Protein AF-A0A956E3Q4-F1 (afdb_monomer)

Radius of gyration: 20.21 Å; Cα contacts (8 Å, |Δi|>4): 106; chains: 1; bounding box: 46×19×67 Å

Secondary structure (DSSP, 8-state):
--HHHHH-TTHHHHHHTTTSSHHHHHHHHHHHHHHHHHHHHHHHHHHHHS---HHHHHHHHHHHHHTTHHHHHHHHHHHH---THHHHHHHHHHHHHHHHHHHHHHHHHHHHHHHTT--

pLDDT: mean 83.87, std 12.13, range [47.16, 96.81]

Nearest PDB structures (foldseek):
  8eup-assembly1_b  TM=6.252E-01  e=2.056E+00  Schizosaccharomyces pombe
  8iys-assembly1_R  TM=5.332E-01  e=1.223E+00  Homo sapiens
  8yrg-assembly1_R  TM=4.589E-01  e=7.942E+00  Homo sapiens

Mean predicted aligned error: 8.45 Å

Foldseek 3Di:
DVCCCPPPPPNVVVVVCCCHALVNLLVVLVVQLVVLVVVLVVLLVVLVVDPFDPVLSVQLNVLSVLLNLQSVLSVCCSPVVDDNVSNVSSNVSNVCSVVSSVVRVVVVVVVVVVVVVPD

Solvent-accessible surface area (backbone atoms only — not comparable to full-atom values): 6384 Å² total; per-residue (Å²): 127,59,67,62,48,77,69,39,98,59,28,70,63,49,57,73,36,51,89,44,60,70,70,32,48,53,47,51,22,50,53,49,39,53,51,51,51,52,49,40,54,53,50,54,54,48,57,74,71,48,96,62,59,70,68,60,44,52,52,36,52,52,25,37,57,47,20,53,38,18,33,52,24,42,48,38,29,72,75,68,69,42,72,68,61,40,30,53,51,6,50,51,31,32,52,50,21,53,54,49,51,52,50,55,53,52,50,57,53,52,54,57,57,57,59,70,75,76,118

Structure (mmCIF, N/CA/C/O backbone):
data_AF-A0A956E3Q4-F1
#
_entry.id   AF-A0A956E3Q4-F1
#
loop_
_atom_site.group_PDB
_atom_site.id
_atom_site.type_symbol
_atom_site.label_atom_id
_atom_site.label_alt_id
_atom_site.label_comp_id
_atom_site.label_asym_id
_atom_site.label_entity_id
_atom_site.label_seq_id
_atom_site.pdbx_PDB_ins_code
_atom_site.Cartn_x
_atom_site.Cartn_y
_atom_site.Cartn_z
_atom_site.occupancy
_atom_site.B_iso_or_equiv
_atom_site.auth_seq_id
_atom_site.auth_comp_id
_atom_site.auth_asym_id
_atom_site.auth_atom_id
_atom_site.pdbx_PDB_model_num
ATOM 1 N N . MET A 1 1 ? -2.087 4.254 -24.615 1.00 57.59 1 MET A N 1
ATOM 2 C CA . MET A 1 1 ? -1.312 3.156 -25.243 1.00 57.59 1 MET A CA 1
ATOM 3 C C . MET A 1 1 ? -2.091 2.373 -26.313 1.00 57.59 1 MET A C 1
ATOM 5 O O . MET A 1 1 ? -1.642 1.306 -26.696 1.00 57.59 1 MET A O 1
ATOM 9 N N . ILE A 1 2 ? -3.227 2.874 -26.821 1.00 59.44 2 ILE A N 1
ATOM 10 C CA . ILE A 1 2 ? -3.978 2.232 -27.922 1.00 59.44 2 ILE A CA 1
ATOM 11 C C . ILE A 1 2 ? -3.587 2.852 -29.274 1.00 59.44 2 ILE A C 1
ATOM 13 O O . ILE A 1 2 ? -3.283 2.137 -30.215 1.00 59.44 2 ILE A O 1
ATOM 17 N N . TYR A 1 3 ? -3.439 4.179 -29.327 1.00 62.06 3 TYR A N 1
ATOM 18 C CA . TYR A 1 3 ? -3.062 4.900 -30.549 1.00 62.06 3 TYR A CA 1
ATOM 19 C C . TYR A 1 3 ? -1.705 4.469 -31.145 1.00 62.06 3 TYR A C 1
ATOM 21 O O . TYR A 1 3 ? -1.599 4.219 -32.337 1.00 62.06 3 TYR A O 1
ATOM 29 N N . LEU A 1 4 ? -0.667 4.321 -30.313 1.00 57.00 4 LEU A N 1
ATOM 30 C CA . LEU A 1 4 ? 0.661 3.881 -30.771 1.00 57.00 4 LEU A CA 1
ATOM 31 C C . LEU A 1 4 ? 0.703 2.400 -31.177 1.00 57.00 4 LEU A C 1
ATOM 33 O O . LEU A 1 4 ? 1.519 2.027 -32.007 1.00 57.00 4 LEU A O 1
ATOM 37 N N . ARG A 1 5 ? -0.184 1.560 -30.635 1.00 61.31 5 ARG A N 1
ATOM 38 C CA . ARG A 1 5 ? -0.309 0.164 -31.073 1.00 61.31 5 ARG A CA 1
ATOM 39 C C . ARG A 1 5 ? -0.917 0.080 -32.468 1.00 61.31 5 ARG A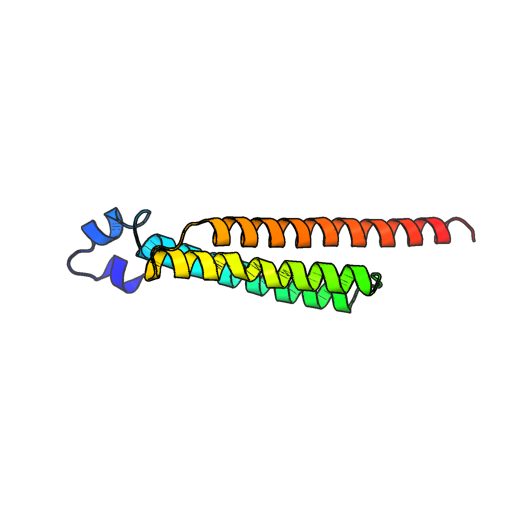 C 1
ATOM 41 O O . ARG A 1 5 ? -0.458 -0.701 -33.290 1.00 61.31 5 ARG A O 1
ATOM 48 N N . ASP A 1 6 ? -1.955 0.876 -32.704 1.00 66.25 6 ASP A N 1
ATOM 49 C CA . ASP A 1 6 ? -2.832 0.688 -33.857 1.00 66.25 6 ASP A CA 1
ATOM 50 C C . ASP A 1 6 ? -2.401 1.533 -35.071 1.00 66.25 6 ASP A C 1
ATOM 52 O O . ASP A 1 6 ? -2.756 1.197 -36.199 1.00 66.25 6 ASP A O 1
ATOM 56 N N . PHE A 1 7 ? -1.596 2.588 -34.868 1.00 68.75 7 PHE A N 1
ATOM 57 C CA . PHE A 1 7 ? -1.266 3.562 -35.921 1.00 68.75 7 PHE A CA 1
ATOM 58 C C . PHE A 1 7 ? 0.232 3.873 -36.097 1.00 68.75 7 PHE A C 1
ATOM 60 O O . PHE A 1 7 ? 0.574 4.744 -36.896 1.00 68.75 7 PHE A O 1
ATOM 67 N N . HIS A 1 8 ? 1.144 3.211 -35.377 1.00 69.25 8 HIS A N 1
ATOM 68 C CA . HIS A 1 8 ? 2.585 3.431 -35.569 1.00 69.25 8 HIS A CA 1
ATOM 69 C C . HIS A 1 8 ? 3.105 2.658 -36.791 1.00 69.25 8 HIS A C 1
ATOM 71 O O . HIS A 1 8 ? 2.668 1.539 -37.051 1.00 69.25 8 HIS A O 1
ATOM 77 N N . ALA A 1 9 ? 4.066 3.234 -37.523 1.00 72.31 9 ALA A N 1
ATOM 78 C CA . ALA A 1 9 ? 4.631 2.628 -38.738 1.00 72.31 9 ALA A CA 1
ATOM 79 C C . ALA A 1 9 ? 5.268 1.243 -38.493 1.00 72.31 9 ALA A C 1
ATOM 81 O O . ALA A 1 9 ? 5.330 0.426 -39.402 1.00 72.31 9 ALA A O 1
ATOM 82 N N . ASP A 1 10 ? 5.660 0.977 -37.244 1.00 69.31 10 ASP A N 1
ATOM 83 C CA . ASP A 1 10 ? 6.284 -0.264 -36.764 1.00 69.31 10 ASP A CA 1
ATOM 84 C C . ASP A 1 10 ? 5.351 -1.063 -35.825 1.00 69.31 10 ASP A C 1
ATOM 86 O O . ASP A 1 10 ? 5.750 -1.578 -34.777 1.00 69.31 10 ASP A O 1
ATOM 90 N N . ARG A 1 11 ? 4.055 -1.131 -36.161 1.00 68.00 11 ARG A N 1
ATOM 91 C CA . ARG A 1 11 ? 3.022 -1.767 -35.317 1.00 68.00 11 ARG A CA 1
ATOM 92 C C . ARG A 1 11 ? 3.347 -3.222 -34.952 1.00 68.00 11 ARG A C 1
ATOM 94 O O . ARG A 1 11 ? 3.067 -3.646 -33.836 1.00 68.00 11 ARG A O 1
ATOM 101 N N . ASP A 1 12 ? 3.941 -3.983 -35.874 1.00 73.06 12 ASP A N 1
ATOM 102 C CA . ASP A 1 12 ? 4.172 -5.419 -35.693 1.00 73.06 12 ASP A CA 1
ATOM 103 C C . ASP A 1 12 ? 5.287 -5.654 -34.656 1.00 73.06 12 ASP A C 1
ATOM 105 O O . ASP A 1 12 ? 5.170 -6.540 -33.807 1.00 73.06 12 ASP A O 1
ATOM 109 N N . ALA A 1 13 ? 6.298 -4.776 -34.615 1.00 68.50 13 ALA A N 1
ATOM 110 C CA . ALA A 1 13 ? 7.295 -4.733 -33.545 1.00 68.50 13 ALA A CA 1
ATOM 111 C C . ALA A 1 13 ? 6.686 -4.280 -32.201 1.00 68.50 13 ALA A C 1
ATOM 113 O O . ALA A 1 13 ? 7.042 -4.802 -31.143 1.00 68.50 13 ALA A O 1
ATOM 114 N N . TRP A 1 14 ? 5.720 -3.356 -32.234 1.00 64.38 14 TRP A N 1
ATOM 115 C CA . TRP A 1 14 ? 5.005 -2.872 -31.045 1.00 64.38 14 TRP A CA 1
ATOM 116 C C . TRP A 1 14 ? 4.107 -3.948 -30.413 1.00 64.38 14 TRP A C 1
ATOM 118 O O . TRP A 1 14 ? 4.009 -4.051 -29.190 1.00 64.38 14 TRP A O 1
ATOM 128 N N . ILE A 1 15 ? 3.475 -4.782 -31.244 1.00 67.44 15 ILE A N 1
ATOM 129 C CA . ILE A 1 15 ? 2.694 -5.950 -30.819 1.00 67.44 15 ILE A CA 1
ATOM 130 C C . ILE A 1 15 ? 3.624 -7.051 -30.291 1.00 67.44 15 ILE A C 1
ATOM 132 O O . ILE A 1 15 ? 3.326 -7.648 -29.257 1.00 67.44 15 ILE A O 1
ATOM 136 N N . ALA A 1 16 ? 4.773 -7.285 -30.933 1.00 70.19 16 ALA A N 1
ATOM 137 C CA . ALA A 1 16 ? 5.755 -8.272 -30.477 1.00 70.19 16 ALA A CA 1
ATOM 138 C C . ALA A 1 16 ? 6.339 -7.947 -29.086 1.00 70.19 16 ALA A C 1
ATOM 140 O O . ALA A 1 16 ? 6.656 -8.854 -28.320 1.00 70.19 16 ALA A O 1
ATOM 141 N N . GLN A 1 17 ? 6.423 -6.661 -28.729 1.00 63.94 17 GLN A N 1
ATOM 142 C CA . GLN A 1 17 ? 6.847 -6.176 -27.407 1.00 63.94 17 GLN A CA 1
ATOM 143 C C . GLN A 1 17 ? 5.665 -5.904 -26.462 1.00 63.94 17 GLN A C 1
ATOM 145 O O . GLN A 1 17 ? 5.799 -5.240 -25.434 1.00 63.94 17 GLN A O 1
ATOM 150 N N . TYR A 1 18 ? 4.462 -6.391 -26.781 1.00 60.78 18 TYR A N 1
ATOM 151 C CA . TYR A 1 18 ? 3.294 -6.113 -25.954 1.00 60.78 18 TYR A CA 1
ATOM 152 C C . TYR A 1 18 ? 3.453 -6.689 -24.544 1.00 60.78 18 TYR A C 1
ATOM 154 O O . TYR A 1 18 ? 3.126 -6.013 -23.576 1.00 60.78 18 TYR A O 1
ATOM 162 N N . SER A 1 19 ? 3.979 -7.902 -24.398 1.00 61.25 19 SER A N 1
ATOM 163 C CA . SER A 1 19 ? 4.168 -8.563 -23.099 1.00 61.25 19 SER A CA 1
ATOM 164 C C . SER A 1 19 ? 5.597 -8.471 -22.551 1.00 61.25 19 SER A C 1
ATOM 166 O O . SER A 1 19 ? 5.889 -9.109 -21.544 1.00 61.25 19 SER A O 1
ATOM 168 N N . THR A 1 20 ? 6.496 -7.726 -23.199 1.00 59.47 20 THR A N 1
ATOM 169 C CA . THR A 1 20 ? 7.927 -7.686 -22.857 1.00 59.47 20 THR A CA 1
ATOM 170 C C . THR A 1 20 ? 8.514 -6.278 -23.028 1.00 59.47 20 THR A C 1
ATOM 172 O O . THR A 1 20 ? 8.153 -5.539 -23.936 1.00 59.47 20 THR A O 1
ATOM 175 N N . GLY A 1 21 ? 9.435 -5.881 -22.144 1.00 67.69 21 GLY A N 1
ATOM 176 C CA . GLY A 1 21 ? 10.151 -4.600 -22.225 1.00 67.69 21 GLY A CA 1
ATOM 177 C C . GLY A 1 21 ? 9.490 -3.415 -21.501 1.00 67.69 21 GLY A C 1
ATOM 178 O O . GLY A 1 21 ? 8.435 -3.529 -20.877 1.00 67.69 21 GLY A O 1
ATOM 179 N N . LYS A 1 22 ? 10.115 -2.233 -21.611 1.00 68.44 22 LYS A N 1
ATOM 180 C CA . LYS A 1 22 ? 9.821 -1.027 -20.801 1.00 68.44 22 LYS A CA 1
ATOM 181 C C . LYS A 1 22 ? 8.364 -0.551 -20.860 1.00 68.44 22 LYS A C 1
ATOM 183 O O . LYS A 1 22 ? 7.847 0.022 -19.903 1.00 68.44 22 LYS A O 1
ATOM 188 N N . HIS A 1 23 ? 7.675 -0.781 -21.978 1.00 69.44 23 HIS A N 1
ATOM 189 C CA . HIS A 1 23 ? 6.264 -0.416 -22.130 1.00 69.44 23 HIS A CA 1
ATOM 190 C C . HIS A 1 23 ? 5.322 -1.316 -21.326 1.00 69.44 23 HIS A C 1
ATOM 192 O O . HIS A 1 23 ? 4.278 -0.846 -20.874 1.00 69.44 23 HIS A O 1
ATOM 198 N N . PHE A 1 24 ? 5.660 -2.594 -21.155 1.00 71.88 24 PHE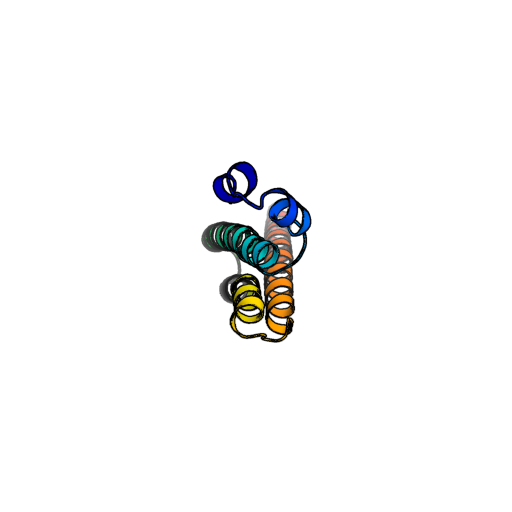 A N 1
ATOM 199 C CA . PHE A 1 24 ? 4.902 -3.513 -20.311 1.00 71.88 24 PHE A CA 1
ATOM 200 C C . PHE A 1 24 ? 5.073 -3.150 -18.832 1.00 71.88 24 PHE A C 1
ATOM 202 O O . PHE A 1 24 ? 4.080 -2.987 -18.123 1.00 71.88 24 PHE A O 1
ATOM 209 N N . GLU A 1 25 ? 6.308 -2.903 -18.400 1.00 69.56 25 GLU A N 1
ATOM 210 C CA . GLU A 1 25 ? 6.636 -2.505 -17.025 1.00 69.56 25 GLU A CA 1
ATOM 211 C C . GLU A 1 25 ? 5.987 -1.164 -16.639 1.00 69.56 25 GLU A C 1
ATOM 213 O O . GLU A 1 25 ? 5.380 -1.046 -15.575 1.00 69.56 25 GLU A O 1
ATOM 218 N N . ALA A 1 26 ? 5.974 -0.175 -17.540 1.00 77.38 26 ALA A N 1
ATOM 219 C CA . ALA A 1 26 ? 5.254 1.081 -17.314 1.00 77.38 26 ALA A CA 1
ATOM 220 C C . ALA A 1 26 ? 3.730 0.882 -17.159 1.00 77.38 26 ALA A C 1
ATOM 222 O O . ALA A 1 26 ? 3.085 1.568 -16.362 1.00 77.38 26 ALA A O 1
ATOM 223 N N . ARG A 1 27 ? 3.128 -0.073 -17.886 1.00 79.81 27 ARG A N 1
ATOM 224 C CA . ARG A 1 27 ? 1.706 -0.420 -17.704 1.00 79.81 27 ARG A CA 1
ATOM 225 C C . ARG A 1 27 ? 1.465 -1.164 -16.396 1.00 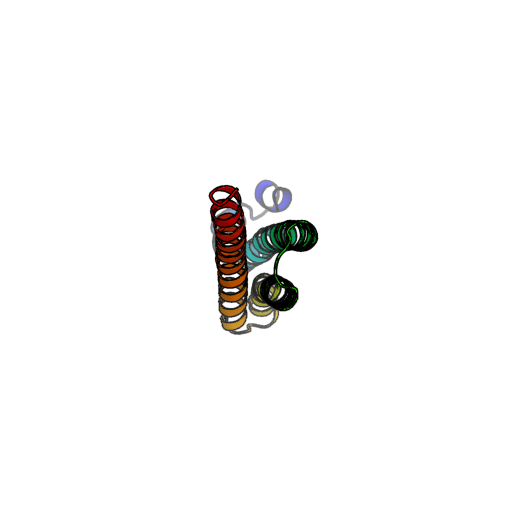79.81 27 ARG A C 1
ATOM 227 O O . ARG A 1 27 ? 0.445 -0.905 -15.762 1.00 79.81 27 ARG A O 1
ATOM 234 N N . LEU A 1 28 ? 2.386 -2.032 -15.973 1.00 82.44 28 LEU A N 1
ATOM 235 C CA . LEU A 1 28 ? 2.324 -2.667 -14.656 1.00 82.44 28 LEU A CA 1
ATOM 236 C C . LEU A 1 28 ? 2.338 -1.612 -13.549 1.00 82.44 28 LEU A C 1
ATOM 238 O O . LEU A 1 28 ? 1.450 -1.648 -12.700 1.00 82.44 28 LEU A O 1
ATOM 242 N N . ALA A 1 29 ? 3.256 -0.643 -13.607 1.00 86.19 29 ALA A N 1
ATOM 243 C CA . ALA A 1 29 ? 3.308 0.462 -12.651 1.00 86.19 29 ALA A CA 1
ATOM 244 C C . ALA A 1 29 ? 2.004 1.274 -12.633 1.00 86.19 29 ALA A C 1
ATOM 246 O O . ALA A 1 29 ? 1.495 1.595 -11.563 1.00 86.19 29 ALA A O 1
ATOM 247 N N . HIS A 1 30 ? 1.428 1.569 -13.803 1.00 87.75 30 HIS A N 1
ATOM 248 C CA . HIS A 1 30 ? 0.176 2.323 -13.902 1.00 87.75 30 HIS A CA 1
ATOM 249 C C . HIS A 1 30 ? -1.028 1.569 -13.311 1.00 87.75 30 HIS A C 1
ATOM 251 O O . HIS A 1 30 ? -1.759 2.121 -12.489 1.00 87.75 30 HIS A O 1
ATOM 257 N N . VAL A 1 31 ? -1.237 0.305 -13.700 1.00 89.44 31 VAL A N 1
ATOM 258 C CA . VAL A 1 31 ? -2.379 -0.499 -13.227 1.00 89.44 31 VAL A CA 1
ATOM 259 C C . VAL A 1 31 ? -2.264 -0.778 -11.728 1.00 89.44 31 VAL A C 1
ATOM 261 O O . VAL A 1 31 ? -3.237 -0.583 -10.999 1.00 89.44 31 VAL A O 1
ATOM 264 N N . HIS A 1 32 ? -1.079 -1.170 -11.249 1.00 89.69 32 HIS A N 1
ATOM 265 C CA . HIS A 1 32 ? -0.860 -1.419 -9.822 1.00 89.69 32 HIS A CA 1
ATOM 266 C C . HIS A 1 32 ? -0.917 -0.125 -9.011 1.00 89.69 32 HIS A C 1
ATOM 268 O O . HIS A 1 32 ? -1.494 -0.124 -7.929 1.00 89.69 32 HIS A O 1
ATOM 274 N N . GLY A 1 33 ? -0.415 0.990 -9.549 1.00 91.25 33 GLY A N 1
ATOM 275 C CA . GLY A 1 33 ? -0.543 2.308 -8.930 1.00 91.25 33 GLY A CA 1
ATOM 276 C C . GLY A 1 33 ? -2.002 2.695 -8.694 1.00 91.25 33 GLY A C 1
ATOM 277 O O . GLY A 1 33 ? -2.376 3.019 -7.568 1.00 91.25 33 GLY A O 1
ATOM 278 N N . ASN A 1 34 ? -2.852 2.575 -9.718 1.00 93.81 34 ASN A N 1
ATOM 279 C CA . ASN A 1 34 ? -4.281 2.873 -9.586 1.00 93.81 34 ASN A CA 1
ATOM 280 C C . ASN A 1 34 ? -4.988 1.924 -8.611 1.00 93.81 34 ASN A C 1
ATOM 282 O O . ASN A 1 34 ? -5.770 2.378 -7.775 1.00 93.81 34 ASN A O 1
ATOM 286 N N . LEU A 1 35 ? -4.704 0.620 -8.690 1.00 93.19 35 LEU A N 1
ATOM 287 C CA . LEU A 1 35 ? -5.274 -0.371 -7.779 1.00 93.19 35 LEU A CA 1
ATOM 288 C C . LEU A 1 35 ? -4.900 -0.067 -6.324 1.00 93.19 35 LEU A C 1
ATOM 290 O O . LEU A 1 35 ? -5.762 -0.047 -5.449 1.00 93.19 35 LEU A O 1
ATOM 294 N N . PHE A 1 36 ? -3.624 0.206 -6.061 1.00 93.31 36 PHE A N 1
ATOM 295 C CA . PHE A 1 36 ? -3.141 0.490 -4.715 1.00 93.31 36 PHE A CA 1
ATOM 296 C C . PHE A 1 36 ? -3.693 1.825 -4.203 1.00 93.31 36 PHE A C 1
ATOM 298 O O . PHE A 1 36 ? -3.949 1.955 -3.005 1.00 93.31 36 PHE A O 1
ATOM 305 N N . ALA A 1 37 ? -3.893 2.815 -5.080 1.00 93.56 37 ALA A N 1
ATOM 306 C CA . ALA A 1 37 ? -4.461 4.105 -4.698 1.00 93.56 37 ALA A CA 1
ATOM 307 C C . ALA A 1 37 ? -5.925 3.935 -4.289 1.00 93.56 37 ALA A C 1
ATOM 309 O O . ALA A 1 37 ? -6.334 4.408 -3.230 1.00 93.56 37 ALA A O 1
ATOM 310 N N . PHE A 1 38 ? -6.685 3.174 -5.079 1.00 96.00 38 PHE A N 1
ATOM 311 C CA . PHE A 1 38 ? -8.054 2.803 -4.746 1.00 96.00 38 PHE A CA 1
ATOM 312 C C . PHE A 1 38 ? -8.133 2.048 -3.411 1.00 96.00 38 PHE A C 1
ATOM 314 O O . PHE A 1 38 ? -8.914 2.430 -2.540 1.00 96.00 38 PHE A O 1
ATOM 321 N N . LEU A 1 39 ? -7.283 1.034 -3.206 1.00 93.94 39 LEU A N 1
ATOM 322 C CA . LEU A 1 39 ? -7.226 0.283 -1.949 1.00 93.94 39 LEU A CA 1
ATOM 323 C C . LEU A 1 39 ? -6.904 1.178 -0.750 1.00 93.94 39 LEU A C 1
ATOM 325 O O . LEU A 1 39 ? -7.538 1.033 0.289 1.00 93.94 39 LEU A O 1
ATOM 329 N N . ASN A 1 40 ? -5.977 2.128 -0.885 1.00 95.12 40 ASN A N 1
ATOM 330 C CA . ASN A 1 40 ? -5.660 3.069 0.191 1.00 95.12 40 ASN A CA 1
ATOM 331 C C . ASN A 1 40 ? -6.843 3.977 0.542 1.00 95.12 40 ASN A C 1
ATOM 333 O O . ASN A 1 40 ? -7.098 4.205 1.722 1.00 95.12 40 ASN A O 1
ATOM 337 N N . VAL A 1 41 ? -7.593 4.462 -0.452 1.00 96.25 41 VAL A N 1
ATOM 338 C CA . VAL A 1 41 ? -8.801 5.266 -0.207 1.00 96.25 41 VAL A CA 1
ATOM 339 C C . VAL A 1 41 ? -9.865 4.439 0.519 1.00 96.25 41 VAL A C 1
ATOM 341 O O . VAL A 1 41 ? -10.426 4.900 1.512 1.00 96.25 41 VAL A O 1
ATOM 344 N N . VAL A 1 42 ? -10.115 3.206 0.066 1.00 96.19 42 VAL A N 1
ATOM 345 C CA . VAL A 1 42 ? -11.090 2.300 0.693 1.00 96.19 42 VAL A CA 1
ATOM 346 C C . VAL A 1 42 ? -10.668 1.934 2.116 1.00 96.19 42 VAL A C 1
ATOM 348 O O . VAL A 1 42 ? -11.470 2.069 3.038 1.00 96.19 42 VAL A O 1
ATOM 351 N N . LEU A 1 43 ? -9.414 1.522 2.320 1.00 94.25 43 LEU A N 1
ATOM 352 C CA . LEU A 1 43 ? -8.878 1.210 3.646 1.00 94.25 43 LEU A CA 1
ATOM 353 C C . LEU A 1 43 ? -8.959 2.426 4.566 1.00 94.25 43 LEU A C 1
ATOM 355 O O . LEU A 1 43 ? -9.474 2.307 5.670 1.00 94.25 43 LEU A O 1
ATOM 359 N N . GLY A 1 44 ? -8.521 3.601 4.111 1.00 93.94 44 GLY A N 1
ATOM 360 C CA . GLY A 1 44 ? -8.582 4.834 4.895 1.00 93.94 44 GLY A CA 1
ATOM 361 C C . GLY A 1 44 ? -10.009 5.193 5.310 1.00 93.94 44 GLY A C 1
ATOM 362 O O . GLY A 1 44 ? -10.253 5.517 6.472 1.00 93.94 44 GLY A O 1
ATOM 363 N N . TYR A 1 45 ? -10.970 5.064 4.393 1.00 95.62 45 TYR A N 1
ATOM 364 C CA . TYR A 1 45 ? -12.383 5.273 4.698 1.00 95.62 45 TYR A CA 1
ATOM 365 C C . TYR A 1 45 ? -12.907 4.278 5.743 1.00 95.62 45 TYR A C 1
ATOM 367 O O . TYR A 1 45 ? -13.562 4.680 6.704 1.00 95.62 45 TYR A O 1
ATOM 375 N N . LEU A 1 46 ? -12.611 2.986 5.585 1.00 93.75 46 LEU A N 1
ATOM 376 C CA . LEU A 1 46 ? -13.090 1.951 6.501 1.00 93.75 46 LEU A CA 1
ATOM 377 C C . LEU A 1 46 ? -12.443 2.056 7.887 1.00 93.75 46 LEU A C 1
ATOM 379 O O . LEU A 1 46 ? -13.138 1.938 8.893 1.00 93.75 46 LEU A O 1
ATOM 383 N N . LEU A 1 47 ? -11.142 2.346 7.948 1.00 93.19 47 LEU A N 1
ATOM 384 C CA . LEU A 1 47 ? -10.415 2.607 9.192 1.00 93.19 47 LEU A CA 1
ATOM 385 C C . LEU A 1 47 ? -10.980 3.812 9.958 1.00 93.19 47 LEU A C 1
ATOM 387 O O . LEU A 1 47 ? -10.924 3.823 11.183 1.00 93.19 47 LEU A O 1
ATOM 391 N N . ALA A 1 48 ? -11.527 4.809 9.254 1.00 92.56 48 ALA A N 1
ATOM 392 C CA . ALA A 1 48 ? -12.182 5.965 9.865 1.00 92.56 48 ALA A CA 1
ATOM 393 C C . ALA A 1 48 ? -13.625 5.683 10.323 1.00 92.56 48 ALA A C 1
ATOM 395 O O . ALA A 1 48 ? -14.161 6.416 11.152 1.00 92.56 48 ALA A O 1
ATOM 396 N N . ARG A 1 49 ? -14.280 4.656 9.766 1.00 92.69 49 ARG A N 1
ATOM 397 C CA . ARG A 1 49 ? -15.684 4.318 10.052 1.00 92.69 49 ARG A CA 1
ATOM 398 C C . ARG A 1 49 ? -15.859 3.210 11.082 1.00 92.69 49 ARG A C 1
ATOM 40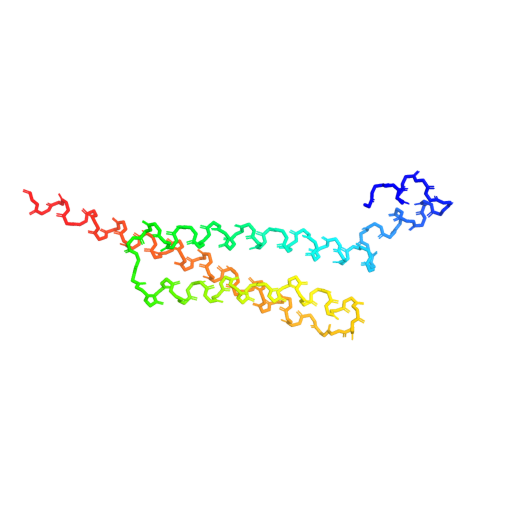0 O O . ARG A 1 49 ? -16.907 3.162 11.719 1.00 92.69 49 ARG A O 1
ATOM 407 N N . LEU A 1 50 ? -14.886 2.315 11.215 1.00 90.06 50 LEU A N 1
ATOM 408 C CA . LEU A 1 50 ? -14.973 1.157 12.099 1.00 90.06 50 LEU A CA 1
ATOM 409 C C . LEU A 1 50 ? -14.323 1.451 13.458 1.00 90.06 50 LEU A C 1
ATOM 411 O O . LEU A 1 50 ? -13.280 2.107 13.497 1.00 90.06 50 LEU A O 1
ATOM 415 N N . PRO A 1 51 ? -14.889 0.941 14.568 1.00 89.12 51 PRO A 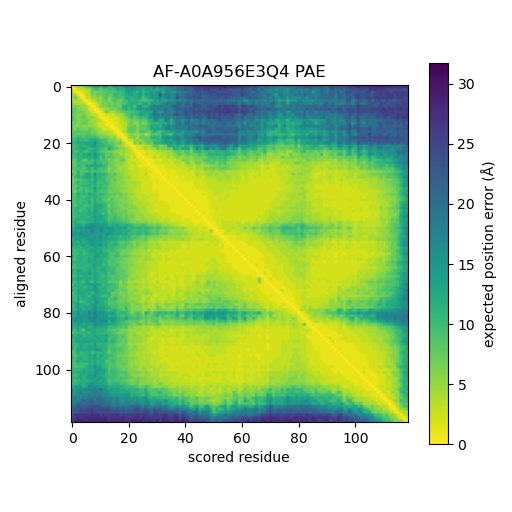N 1
ATOM 416 C CA . PRO A 1 51 ? -14.355 1.149 15.913 1.00 89.12 51 PRO A CA 1
ATOM 417 C C . PRO A 1 51 ? -13.143 0.237 16.174 1.00 89.12 51 PRO A C 1
ATOM 419 O O . PRO A 1 51 ? -13.165 -0.633 17.037 1.00 89.12 51 PRO A O 1
ATOM 422 N N . LEU A 1 52 ? -12.078 0.399 15.388 1.00 88.81 52 LEU A N 1
ATOM 423 C CA . LEU A 1 52 ? -10.819 -0.321 15.573 1.00 88.81 52 LEU A CA 1
ATOM 424 C C . LEU A 1 52 ? -9.934 0.397 16.597 1.00 88.81 52 LEU A C 1
ATOM 426 O O . LEU A 1 52 ? -9.956 1.624 16.707 1.00 88.81 52 LEU A O 1
ATOM 430 N N . ALA A 1 53 ? -9.079 -0.361 17.290 1.00 90.00 53 ALA A N 1
ATOM 431 C CA . ALA A 1 53 ? -8.074 0.216 18.177 1.00 90.00 53 ALA A CA 1
ATOM 432 C C . ALA A 1 53 ? -7.201 1.252 17.422 1.00 90.00 53 ALA A C 1
ATOM 434 O O . ALA A 1 53 ? -6.709 0.947 16.326 1.00 90.00 53 ALA A O 1
ATOM 435 N N . PRO A 1 54 ? -6.947 2.452 17.988 1.00 88.56 54 PRO A N 1
ATOM 436 C CA . PRO A 1 54 ? -6.208 3.518 17.302 1.00 88.56 54 PRO A CA 1
ATOM 437 C C . PRO A 1 54 ? -4.799 3.108 16.855 1.00 88.56 54 PRO A C 1
ATOM 439 O O . PRO A 1 54 ? -4.320 3.535 15.804 1.00 88.56 54 PRO A O 1
ATOM 442 N N . THR A 1 55 ? -4.136 2.254 17.638 1.00 92.00 55 THR A N 1
ATOM 443 C CA . THR A 1 55 ? -2.810 1.701 17.332 1.00 92.00 55 THR A CA 1
ATOM 444 C C . THR A 1 55 ? -2.850 0.785 16.111 1.00 92.00 55 THR A C 1
ATOM 446 O O . THR A 1 55 ? -2.055 0.963 15.189 1.00 92.00 55 THR A O 1
ATOM 449 N N . THR A 1 56 ? -3.814 -0.138 16.061 1.00 90.69 56 THR A N 1
ATOM 450 C CA . THR A 1 56 ? -4.027 -1.058 14.935 1.00 90.69 56 THR A CA 1
ATOM 451 C C . THR A 1 56 ? -4.401 -0.299 13.664 1.00 90.69 56 THR A C 1
ATOM 453 O O . THR A 1 56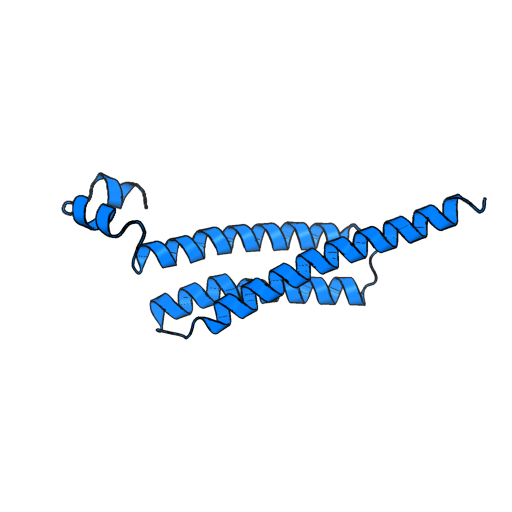 ? -3.804 -0.530 12.614 1.00 90.69 56 THR A O 1
ATOM 456 N N . SER A 1 57 ? -5.321 0.666 13.759 1.00 91.31 57 SER A N 1
ATOM 457 C CA . SER A 1 57 ? -5.723 1.508 12.624 1.00 91.31 57 SER A CA 1
ATOM 458 C C . SER A 1 57 ? -4.536 2.286 12.039 1.00 91.31 57 SER A C 1
ATOM 460 O O . SER A 1 57 ? -4.298 2.270 10.828 1.00 91.31 57 SER A O 1
ATOM 462 N N . ARG A 1 58 ? -3.701 2.883 12.901 1.00 93.62 58 ARG A N 1
ATOM 463 C CA . ARG A 1 58 ? -2.486 3.593 12.479 1.00 93.62 58 ARG A CA 1
ATOM 464 C C . ARG A 1 58 ? -1.459 2.667 11.824 1.00 93.62 58 ARG A C 1
ATOM 466 O O . ARG A 1 58 ? -0.861 3.059 10.825 1.00 93.62 58 ARG A O 1
ATOM 473 N N . ALA A 1 59 ? -1.252 1.465 12.361 1.00 94.44 59 ALA A N 1
ATOM 474 C CA . ALA A 1 59 ? -0.315 0.492 11.797 1.00 94.44 59 ALA A CA 1
ATOM 475 C C . ALA A 1 59 ? -0.752 0.016 10.401 1.00 94.44 59 ALA A C 1
ATOM 477 O O . ALA A 1 59 ? 0.054 0.023 9.471 1.00 94.44 59 ALA A O 1
ATOM 478 N N . ILE A 1 60 ? -2.037 -0.317 10.230 1.00 94.25 60 ILE A N 1
ATOM 479 C CA . ILE A 1 60 ? -2.609 -0.722 8.934 1.00 94.25 60 ILE A CA 1
ATOM 480 C C . ILE A 1 60 ? -2.506 0.419 7.917 1.00 94.25 60 ILE A C 1
ATOM 482 O O . ILE A 1 60 ? -2.123 0.182 6.774 1.00 94.25 60 ILE A O 1
ATOM 486 N N . SER A 1 61 ? -2.796 1.657 8.329 1.00 94.31 61 SER A N 1
ATOM 487 C CA . SER A 1 61 ? -2.674 2.836 7.462 1.00 94.31 61 SER A CA 1
ATOM 488 C C . SER A 1 61 ? -1.240 3.025 6.953 1.00 94.31 61 SER A C 1
ATOM 490 O O . SER A 1 61 ? -1.017 3.176 5.752 1.00 94.31 61 SER A O 1
ATOM 492 N N . TRP A 1 62 ? -0.242 2.910 7.837 1.00 96.69 62 TRP A N 1
ATOM 493 C CA . TRP A 1 62 ? 1.166 2.972 7.435 1.00 96.69 62 TRP A CA 1
ATOM 494 C C . TRP A 1 62 ? 1.581 1.829 6.507 1.00 96.69 62 TRP A C 1
ATOM 496 O O . TRP A 1 62 ? 2.324 2.074 5.560 1.00 96.69 62 TRP A O 1
ATOM 506 N N . LEU A 1 63 ? 1.091 0.607 6.732 1.00 93.69 63 LEU A N 1
ATOM 507 C CA . LEU A 1 63 ? 1.347 -0.526 5.837 1.00 93.69 63 LEU A CA 1
ATOM 508 C C . LEU A 1 63 ? 0.715 -0.322 4.450 1.00 93.69 63 LEU A C 1
ATOM 510 O O . LEU A 1 63 ? 1.361 -0.598 3.440 1.00 93.69 63 LEU A O 1
ATOM 514 N N . GLY A 1 64 ? -0.508 0.212 4.386 1.00 92.50 64 GLY A N 1
ATOM 515 C CA . GLY A 1 64 ? -1.180 0.552 3.127 1.00 92.50 64 GLY A CA 1
ATOM 516 C C . GLY A 1 64 ? -0.416 1.608 2.323 1.00 92.50 64 GLY A C 1
ATOM 517 O O . GLY A 1 64 ? -0.213 1.443 1.114 1.00 92.50 64 GLY A O 1
ATOM 518 N N . LEU A 1 65 ? 0.087 2.645 3.004 1.00 94.06 65 LEU A N 1
ATOM 519 C CA . LEU A 1 65 ? 0.942 3.668 2.398 1.00 94.06 65 LEU A CA 1
ATOM 520 C C . LEU A 1 65 ? 2.297 3.099 1.967 1.00 94.06 65 LEU A C 1
ATOM 522 O O . LEU A 1 65 ? 2.743 3.381 0.859 1.00 94.06 65 LEU A O 1
ATOM 526 N N . ALA A 1 66 ? 2.928 2.252 2.785 1.00 93.69 66 ALA A N 1
ATOM 527 C CA . ALA A 1 66 ? 4.158 1.550 2.416 1.00 93.69 66 ALA A CA 1
ATOM 528 C C . ALA A 1 66 ? 3.960 0.648 1.186 1.00 93.69 66 ALA A C 1
ATOM 530 O O . ALA A 1 66 ? 4.890 0.455 0.406 1.00 93.69 66 ALA A O 1
ATOM 531 N N . GLY A 1 67 ? 2.737 0.169 0.945 1.00 91.44 67 GLY A N 1
ATOM 532 C CA . GLY A 1 67 ? 2.381 -0.542 -0.278 1.00 91.44 67 GLY A CA 1
ATOM 533 C C . GLY A 1 67 ? 2.629 0.256 -1.565 1.00 91.44 67 GLY A C 1
ATOM 534 O O . GLY A 1 67 ? 2.969 -0.338 -2.588 1.00 91.44 67 GLY A O 1
ATOM 535 N N . MET A 1 68 ? 2.566 1.595 -1.522 1.00 92.62 68 MET A N 1
ATOM 536 C CA . MET A 1 68 ? 2.910 2.465 -2.665 1.00 92.62 68 MET A CA 1
ATOM 537 C C . MET A 1 68 ? 4.357 2.318 -3.131 1.00 92.62 68 MET A C 1
ATOM 539 O O . MET A 1 68 ? 4.691 2.716 -4.247 1.00 92.62 68 MET A O 1
ATOM 543 N N . LEU A 1 69 ? 5.214 1.703 -2.318 1.00 92.50 69 LEU A N 1
ATOM 544 C CA . LEU A 1 69 ? 6.570 1.370 -2.718 1.00 92.50 69 LEU A CA 1
ATOM 545 C C . LEU A 1 69 ? 6.604 0.417 -3.919 1.00 92.50 69 LEU A C 1
ATOM 547 O O . LEU A 1 69 ? 7.558 0.475 -4.684 1.00 92.50 69 LEU A O 1
ATOM 551 N N . MET A 1 70 ? 5.569 -0.406 -4.140 1.00 92.50 70 MET A N 1
ATOM 552 C CA . MET A 1 70 ? 5.522 -1.303 -5.297 1.00 92.50 70 MET A CA 1
ATOM 553 C C . MET A 1 70 ? 5.487 -0.535 -6.629 1.00 92.50 70 MET A C 1
ATOM 555 O O . MET A 1 70 ? 6.420 -0.699 -7.414 1.00 92.50 70 MET A O 1
ATOM 559 N N . PRO A 1 71 ? 4.472 0.304 -6.921 1.00 88.69 71 PRO A N 1
ATOM 560 C CA . PRO A 1 71 ? 4.432 1.044 -8.180 1.00 88.69 71 PRO A CA 1
ATOM 561 C C . PRO A 1 71 ? 5.629 1.991 -8.339 1.00 88.69 71 PRO A C 1
ATOM 563 O O . PRO A 1 71 ? 6.145 2.126 -9.445 1.00 88.69 71 PRO A O 1
ATOM 566 N N . VAL A 1 72 ? 6.126 2.586 -7.248 1.00 88.88 72 VAL A N 1
ATOM 567 C CA . VAL A 1 72 ? 7.354 3.403 -7.274 1.00 88.88 72 VAL A CA 1
ATOM 568 C C . VAL A 1 72 ? 8.585 2.553 -7.608 1.00 88.88 72 VAL A C 1
ATOM 570 O O . VAL A 1 72 ? 9.417 2.973 -8.407 1.00 88.88 72 VAL A O 1
ATOM 573 N N . GLY A 1 73 ? 8.683 1.345 -7.051 1.00 88.00 73 GLY A N 1
ATOM 574 C CA . GLY A 1 73 ? 9.750 0.384 -7.320 1.00 88.00 73 GLY A CA 1
ATOM 575 C C . GLY A 1 73 ? 9.777 -0.071 -8.775 1.00 88.00 73 GLY A C 1
ATOM 576 O O . GLY A 1 73 ? 10.853 -0.118 -9.360 1.00 88.00 73 GLY A O 1
ATOM 577 N N . ILE A 1 74 ? 8.610 -0.304 -9.388 1.00 85.44 74 ILE A N 1
ATOM 578 C CA . ILE A 1 74 ? 8.517 -0.648 -10.817 1.00 85.44 74 ILE A CA 1
ATOM 579 C C . ILE A 1 74 ? 9.045 0.513 -11.673 1.00 85.44 74 ILE A C 1
ATOM 581 O O . ILE A 1 74 ? 9.819 0.297 -12.600 1.00 85.44 74 ILE A O 1
ATOM 585 N N . LEU A 1 75 ? 8.685 1.763 -11.353 1.00 85.81 75 LEU A N 1
ATOM 586 C CA . LEU A 1 75 ? 9.237 2.924 -12.063 1.00 85.81 75 LEU A CA 1
ATOM 587 C C . LEU A 1 75 ? 10.758 3.03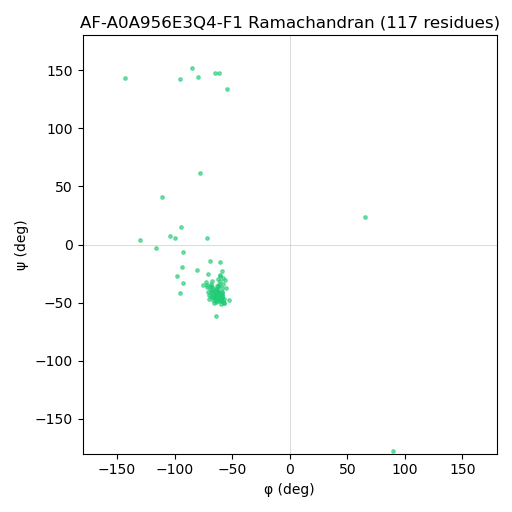9 -11.855 1.00 85.81 75 LEU A C 1
ATOM 589 O O . LEU A 1 75 ? 11.485 3.317 -12.806 1.00 85.81 75 LEU A O 1
ATOM 593 N N . ALA A 1 76 ? 11.251 2.801 -10.639 1.00 85.31 76 ALA A N 1
ATOM 594 C CA . ALA A 1 76 ? 12.680 2.836 -10.337 1.00 85.31 76 ALA A CA 1
ATOM 595 C C . ALA 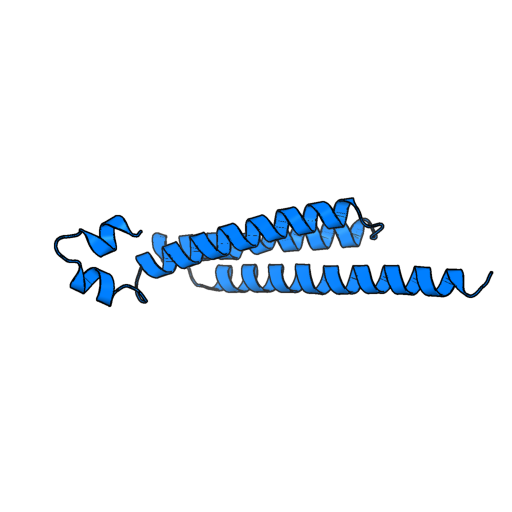A 1 76 ? 13.467 1.747 -11.089 1.00 85.31 76 ALA A C 1
ATOM 597 O O . ALA A 1 76 ? 14.556 2.021 -11.586 1.00 85.31 76 ALA A O 1
ATOM 598 N N . GLU A 1 77 ? 12.924 0.541 -11.229 1.00 84.62 77 GLU A N 1
ATOM 599 C CA . GLU A 1 77 ? 13.517 -0.530 -12.037 1.00 84.62 77 GLU A CA 1
ATOM 600 C C . GLU A 1 77 ? 13.621 -0.112 -13.514 1.00 84.62 77 GLU A C 1
ATOM 602 O O . GLU A 1 77 ? 14.707 -0.145 -14.094 1.00 84.62 77 GLU A O 1
ATOM 607 N N . VAL A 1 78 ? 12.531 0.412 -14.088 1.00 81.19 78 VAL A N 1
ATOM 608 C CA . VAL A 1 78 ? 12.461 0.834 -15.501 1.00 81.19 78 VAL A CA 1
ATOM 609 C C . VAL A 1 78 ? 13.418 1.986 -15.825 1.00 81.19 78 VAL A C 1
ATOM 611 O O . VAL A 1 78 ? 14.056 1.992 -16.885 1.00 81.19 78 VAL A O 1
ATOM 614 N N . TYR A 1 79 ? 13.475 3.000 -14.955 1.00 81.31 79 TYR A N 1
ATOM 615 C CA . TYR A 1 79 ? 14.210 4.241 -15.218 1.00 81.31 79 TYR A CA 1
ATOM 616 C C . TYR A 1 79 ? 15.644 4.230 -14.688 1.00 81.31 79 TYR A C 1
ATOM 618 O O . TYR A 1 79 ? 16.511 4.849 -15.303 1.00 81.31 79 TYR A O 1
ATOM 626 N N . LEU A 1 80 ? 15.896 3.557 -13.564 1.00 83.38 80 LEU A N 1
ATOM 627 C CA . LEU A 1 80 ? 17.176 3.598 -12.850 1.00 83.38 80 LEU A CA 1
ATOM 628 C C . LEU A 1 80 ? 17.882 2.234 -12.809 1.00 83.38 80 LEU A C 1
ATOM 630 O O . LEU A 1 80 ? 18.990 2.156 -12.284 1.00 83.38 80 LEU A O 1
ATOM 634 N N . GLY A 1 81 ? 17.271 1.165 -13.336 1.00 80.19 81 GLY A N 1
ATOM 635 C CA . GLY A 1 81 ? 17.816 -0.194 -13.236 1.00 80.19 81 GLY A CA 1
ATOM 636 C C . GLY A 1 81 ? 17.857 -0.710 -11.796 1.00 80.19 81 GLY A C 1
ATOM 637 O O . GLY A 1 81 ? 18.701 -1.540 -11.459 1.00 80.19 81 GLY A O 1
ATOM 638 N N . ALA A 1 82 ? 17.004 -0.166 -10.922 1.00 81.50 82 ALA A N 1
ATOM 639 C CA . ALA A 1 82 ? 16.972 -0.533 -9.515 1.00 81.50 82 ALA A CA 1
ATOM 640 C C . ALA A 1 82 ? 16.546 -2.005 -9.326 1.00 81.50 82 ALA A C 1
ATOM 642 O O . ALA A 1 82 ? 15.713 -2.500 -10.083 1.00 81.50 82 ALA A O 1
ATOM 643 N N . PRO A 1 83 ? 17.059 -2.706 -8.297 1.00 82.19 83 PRO A N 1
ATOM 644 C CA . PRO A 1 83 ? 16.649 -4.078 -8.010 1.00 82.19 83 PRO A CA 1
ATOM 645 C C . PRO A 1 83 ? 15.148 -4.193 -7.669 1.00 82.19 83 PRO A C 1
ATOM 647 O O . PRO A 1 83 ? 14.617 -3.323 -6.968 1.00 82.19 83 PRO A O 1
ATOM 650 N N . PRO A 1 84 ? 14.482 -5.314 -8.010 1.00 83.44 84 PRO A N 1
ATOM 651 C CA . PRO A 1 84 ? 13.039 -5.512 -7.806 1.00 83.44 84 PRO A CA 1
ATOM 652 C C . PRO A 1 84 ? 12.628 -5.708 -6.331 1.00 83.44 84 PRO A C 1
ATOM 654 O O . PRO A 1 84 ? 11.461 -5.962 -6.028 1.00 83.44 84 PRO A O 1
ATOM 657 N N . PHE A 1 85 ? 13.554 -5.577 -5.373 1.00 89.44 85 PHE A N 1
ATOM 658 C CA . PHE A 1 85 ? 13.265 -5.724 -3.942 1.00 89.44 85 PHE A CA 1
ATOM 659 C C . PHE A 1 85 ? 12.200 -4.736 -3.450 1.00 89.44 85 PHE A C 1
ATOM 661 O O . PHE A 1 85 ? 11.344 -5.109 -2.650 1.00 89.44 85 PHE A O 1
ATOM 668 N N . PHE A 1 86 ? 12.196 -3.502 -3.964 1.00 86.19 86 PHE A N 1
ATOM 669 C CA . PHE A 1 86 ? 11.191 -2.491 -3.612 1.00 86.19 86 PHE A CA 1
ATOM 670 C C . PHE A 1 86 ? 9.775 -2.905 -4.032 1.00 86.19 86 PHE A C 1
ATOM 672 O O . PHE A 1 86 ? 8.813 -2.668 -3.298 1.00 86.19 86 PHE A O 1
ATOM 679 N N . VAL A 1 87 ? 9.658 -3.591 -5.173 1.00 88.75 87 VAL A N 1
ATOM 680 C CA . VAL A 1 87 ? 8.392 -4.123 -5.690 1.00 88.75 87 VAL A CA 1
ATOM 681 C C . VAL A 1 87 ? 7.838 -5.187 -4.744 1.00 88.75 87 VAL A C 1
ATOM 683 O O . VAL A 1 87 ? 6.674 -5.121 -4.345 1.00 88.75 87 VAL A O 1
ATOM 686 N N . LEU A 1 88 ? 8.693 -6.126 -4.330 1.00 91.00 88 LEU A N 1
ATOM 687 C CA . LEU A 1 88 ? 8.322 -7.217 -3.426 1.00 91.00 88 LEU A CA 1
ATOM 688 C C . LEU A 1 88 ? 7.934 -6.707 -2.036 1.00 91.00 88 LEU A C 1
ATOM 690 O O . LEU A 1 88 ? 6.915 -7.132 -1.493 1.00 91.00 88 LEU A O 1
ATOM 694 N N . ILE A 1 89 ? 8.705 -5.769 -1.480 1.00 92.94 89 ILE A N 1
ATOM 695 C CA . ILE A 1 89 ? 8.422 -5.175 -0.167 1.00 92.94 89 ILE A CA 1
ATOM 696 C C . ILE A 1 89 ? 7.089 -4.421 -0.199 1.00 92.94 89 ILE A C 1
ATOM 698 O O . ILE A 1 89 ? 6.259 -4.619 0.687 1.00 92.94 89 ILE A O 1
ATOM 702 N N . GLY A 1 90 ? 6.846 -3.604 -1.231 1.00 92.06 90 GLY A N 1
ATOM 703 C CA . GLY A 1 90 ? 5.576 -2.890 -1.377 1.00 92.06 90 GLY A CA 1
ATOM 704 C C . GLY A 1 90 ? 4.382 -3.839 -1.530 1.00 92.06 90 GLY A C 1
ATOM 705 O O . GLY A 1 90 ? 3.356 -3.667 -0.873 1.00 92.06 90 GLY A O 1
ATOM 706 N N . GLY A 1 91 ? 4.520 -4.894 -2.338 1.00 92.12 91 GLY A N 1
ATOM 707 C CA . GLY A 1 91 ? 3.468 -5.901 -2.493 1.00 92.12 91 GLY A CA 1
ATOM 708 C C . GLY A 1 91 ? 3.156 -6.643 -1.196 1.00 92.12 91 GLY A C 1
ATOM 709 O O . GLY A 1 91 ? 1.989 -6.764 -0.820 1.00 92.12 91 GLY A O 1
ATOM 710 N N . ALA A 1 92 ? 4.191 -7.082 -0.476 1.00 94.75 92 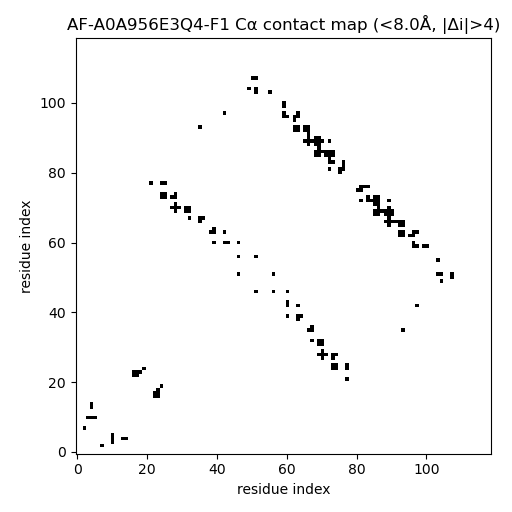ALA A N 1
ATOM 711 C CA . ALA A 1 92 ? 4.038 -7.751 0.811 1.00 94.75 92 ALA A CA 1
ATOM 712 C C . ALA A 1 92 ? 3.388 -6.833 1.859 1.00 94.75 92 ALA A C 1
ATOM 714 O O . ALA A 1 92 ? 2.475 -7.264 2.562 1.00 94.75 92 ALA A O 1
ATOM 715 N N . ALA A 1 93 ? 3.797 -5.562 1.927 1.00 95.06 93 ALA A N 1
ATOM 716 C CA . ALA A 1 93 ? 3.217 -4.587 2.847 1.00 95.06 93 ALA A CA 1
ATOM 717 C C . ALA A 1 93 ? 1.709 -4.403 2.616 1.00 95.06 93 ALA A C 1
ATOM 719 O O . ALA A 1 93 ? 0.934 -4.451 3.571 1.00 95.06 93 ALA A O 1
ATOM 720 N N . MET A 1 94 ? 1.279 -4.272 1.355 1.00 95.25 94 MET A N 1
ATOM 721 C CA . MET A 1 94 ? -0.142 -4.150 1.016 1.00 95.25 94 MET A CA 1
ATOM 722 C C . MET A 1 94 ? -0.930 -5.420 1.370 1.00 95.25 94 MET A C 1
ATOM 724 O O . MET A 1 94 ? -2.025 -5.336 1.926 1.00 95.25 94 MET A O 1
ATOM 728 N N . LEU A 1 95 ? -0.368 -6.601 1.100 1.00 95.75 95 LEU A N 1
ATOM 729 C CA . LEU A 1 95 ? -1.003 -7.875 1.443 1.00 95.75 95 LEU A CA 1
ATOM 730 C C . LEU A 1 95 ? -1.203 -8.015 2.958 1.00 95.75 95 LEU A C 1
ATOM 732 O O . LEU A 1 95 ? -2.295 -8.363 3.408 1.00 95.75 95 LEU A O 1
ATOM 736 N N . VAL A 1 96 ? -0.177 -7.684 3.746 1.00 96.81 96 VAL A N 1
ATOM 737 C CA . VAL A 1 96 ? -0.262 -7.683 5.211 1.00 96.81 96 VAL A CA 1
ATOM 738 C C . VAL A 1 96 ? -1.278 -6.647 5.698 1.00 96.81 96 VAL A C 1
ATOM 740 O O . VAL A 1 96 ? -2.068 -6.966 6.583 1.00 96.81 96 VAL A O 1
ATOM 743 N N . ALA A 1 97 ? -1.322 -5.447 5.105 1.00 94.81 97 ALA A N 1
ATOM 744 C CA . ALA A 1 97 ? -2.292 -4.411 5.468 1.00 94.81 97 ALA A CA 1
ATOM 745 C C . ALA A 1 97 ? -3.739 -4.905 5.319 1.00 94.81 97 ALA A C 1
ATOM 747 O O . ALA A 1 97 ? -4.533 -4.795 6.253 1.00 94.81 97 ALA A O 1
ATOM 748 N N . VAL A 1 98 ? -4.071 -5.486 4.161 1.00 95.56 98 VAL A N 1
ATOM 749 C CA . VAL A 1 98 ? -5.425 -5.973 3.860 1.00 95.56 98 VAL A CA 1
ATOM 750 C C . VAL A 1 98 ? -5.785 -7.187 4.720 1.00 95.56 98 VAL A C 1
ATOM 752 O O . VAL A 1 98 ? -6.884 -7.236 5.273 1.00 95.56 98 VAL A O 1
ATOM 755 N N . ALA A 1 99 ? -4.867 -8.146 4.877 1.00 95.56 99 ALA A N 1
ATOM 756 C CA . ALA A 1 99 ? -5.097 -9.332 5.700 1.00 95.56 99 ALA A CA 1
ATOM 757 C C . ALA A 1 99 ? -5.317 -8.964 7.175 1.00 95.56 99 ALA A C 1
ATOM 759 O O . ALA A 1 99 ? -6.261 -9.445 7.804 1.00 95.56 99 ALA A O 1
ATOM 760 N N . TRP A 1 100 ? -4.487 -8.067 7.717 1.00 95.50 100 TRP A N 1
ATOM 761 C CA . TRP A 1 100 ? -4.634 -7.588 9.088 1.00 95.50 100 TRP A CA 1
ATOM 762 C C . TRP A 1 100 ? -5.937 -6.813 9.259 1.00 95.50 100 TRP A C 1
ATOM 764 O O . TRP A 1 100 ? -6.692 -7.106 10.183 1.00 95.50 100 TRP A O 1
ATOM 774 N N . PHE A 1 101 ? -6.261 -5.891 8.350 1.00 94.50 101 PHE A N 1
ATOM 775 C CA . PHE A 1 101 ? -7.542 -5.187 8.384 1.00 94.50 101 PHE A CA 1
ATOM 776 C C . PHE A 1 101 ? -8.727 -6.160 8.442 1.00 94.50 101 PHE A C 1
ATOM 778 O O . PHE A 1 101 ? -9.574 -6.033 9.325 1.00 94.50 101 PHE A O 1
ATOM 785 N N . GLY A 1 102 ? -8.745 -7.184 7.583 1.00 93.44 102 GLY A N 1
ATOM 786 C CA . GLY A 1 102 ? -9.779 -8.220 7.600 1.00 93.44 102 GLY A CA 1
ATOM 787 C C . GLY A 1 102 ? -9.892 -8.937 8.950 1.00 93.44 102 GLY A C 1
ATOM 788 O O . GLY A 1 102 ? -10.990 -9.053 9.492 1.00 93.44 102 GLY A O 1
ATOM 789 N N . MET A 1 103 ? -8.766 -9.358 9.535 1.00 93.56 103 MET A N 1
ATOM 790 C CA . MET A 1 103 ? -8.754 -9.990 10.862 1.00 93.56 103 MET A CA 1
ATOM 791 C C . MET A 1 103 ? -9.249 -9.048 11.965 1.00 93.56 103 MET A C 1
ATOM 793 O O . MET A 1 103 ? -10.045 -9.460 12.805 1.00 93.56 103 MET A O 1
ATOM 797 N N . ALA A 1 104 ? -8.828 -7.782 11.946 1.00 92.12 104 ALA A N 1
ATOM 798 C CA . ALA A 1 104 ? -9.220 -6.794 12.947 1.00 92.12 104 ALA A CA 1
ATOM 799 C C . ALA A 1 104 ? -10.739 -6.546 12.939 1.00 92.12 104 ALA A C 1
ATOM 801 O O . ALA A 1 104 ? -11.362 -6.470 13.996 1.00 92.12 104 ALA A O 1
ATOM 802 N N . VAL A 1 105 ? -11.356 -6.498 11.754 1.00 92.38 105 VAL A N 1
ATOM 803 C CA . VAL A 1 105 ? -12.815 -6.371 11.619 1.00 92.38 105 VAL A CA 1
ATOM 804 C C . VAL A 1 105 ? -13.547 -7.612 12.137 1.00 92.38 105 VAL A C 1
ATOM 806 O O . VAL A 1 105 ? -14.583 -7.485 12.792 1.00 92.38 105 VAL A O 1
ATOM 809 N N . LEU A 1 106 ? -13.018 -8.813 11.880 1.00 91.94 106 LEU A N 1
ATOM 810 C CA . LEU A 1 106 ? -13.606 -10.055 12.390 1.00 91.94 106 LEU A CA 1
ATOM 811 C C . LEU A 1 106 ? -13.541 -10.143 13.920 1.00 91.94 106 LEU A C 1
ATOM 813 O O . LEU A 1 106 ? -14.506 -10.601 14.529 1.00 91.94 106 LEU A O 1
ATOM 817 N N . MET A 1 107 ? -12.450 -9.675 14.532 1.00 89.31 107 MET A N 1
ATOM 818 C CA . MET A 1 107 ? -12.299 -9.637 15.990 1.00 89.31 107 MET A CA 1
ATOM 819 C C . MET A 1 107 ? -13.329 -8.709 16.641 1.00 89.31 107 MET A C 1
ATOM 821 O O . MET A 1 107 ? -14.063 -9.153 17.517 1.00 89.31 107 MET A O 1
ATOM 825 N N . VAL A 1 108 ? -13.478 -7.477 16.141 1.00 89.06 108 VAL A N 1
ATOM 826 C CA . VAL A 1 108 ? -14.486 -6.532 16.659 1.00 89.06 108 VAL A CA 1
ATOM 827 C C . VAL A 1 108 ? -15.904 -7.094 16.536 1.00 89.06 108 VAL A C 1
ATOM 829 O O . VAL A 1 108 ? -16.715 -6.985 17.454 1.00 89.06 108 VAL A O 1
ATOM 832 N N . LYS A 1 109 ? -16.213 -7.755 15.414 1.00 88.31 109 LYS A N 1
ATOM 833 C CA . LYS A 1 109 ? -17.506 -8.422 15.228 1.00 88.31 109 LYS A CA 1
ATOM 834 C C . LYS A 1 109 ? -17.730 -9.557 16.238 1.00 88.31 109 LYS A C 1
ATOM 836 O O . LYS A 1 109 ? -18.860 -9.737 16.687 1.00 88.31 109 LYS A O 1
ATOM 841 N N . ALA A 1 110 ? -16.696 -10.331 16.569 1.00 86.06 110 ALA A N 1
ATOM 842 C CA . ALA A 1 110 ? -16.792 -11.419 17.542 1.00 86.06 110 ALA A CA 1
ATOM 843 C C . ALA A 1 110 ? -17.031 -10.896 18.969 1.00 86.06 110 ALA A C 1
ATOM 845 O O . ALA A 1 110 ? -17.869 -11.448 19.680 1.00 86.06 110 ALA A O 1
ATOM 846 N N . GLU A 1 111 ? -16.365 -9.803 19.352 1.00 84.19 111 GLU A N 1
ATOM 847 C CA . GLU A 1 111 ? -16.572 -9.133 20.643 1.00 84.19 111 GLU A CA 1
ATOM 848 C C . GLU A 1 111 ? -18.025 -8.659 20.790 1.00 84.19 111 GLU A C 1
ATOM 850 O O . GLU A 1 111 ? -18.709 -9.054 21.735 1.00 84.19 111 GLU A O 1
ATOM 855 N N . HIS A 1 112 ? -18.554 -7.935 19.796 1.00 79.75 112 HIS A N 1
ATOM 856 C CA . HIS A 1 112 ? -19.946 -7.460 19.819 1.00 79.75 112 HIS A CA 1
ATOM 857 C C . HIS A 1 112 ? -20.976 -8.603 19.867 1.00 79.75 112 HIS A C 1
ATOM 859 O O . HIS A 1 112 ? -22.018 -8.477 20.508 1.00 79.75 112 HIS A O 1
ATOM 865 N N . ALA A 1 113 ? -20.707 -9.733 19.201 1.00 81.06 113 ALA A N 1
ATOM 866 C CA . ALA A 1 113 ? -21.591 -10.899 19.248 1.00 81.06 113 ALA A CA 1
ATOM 867 C C . ALA A 1 113 ? -21.621 -11.563 20.637 1.00 81.06 113 ALA A C 1
ATOM 869 O O . ALA A 1 113 ? -22.648 -12.115 21.028 1.00 81.06 113 ALA A O 1
ATOM 870 N N . SER A 1 114 ? -20.512 -11.506 21.380 1.00 74.56 114 SER A N 1
ATOM 871 C CA . SER A 1 114 ? -20.416 -12.079 22.726 1.00 74.56 114 SER A CA 1
ATOM 872 C C . SER A 1 114 ? -21.137 -11.240 23.788 1.00 74.56 114 SER A C 1
ATOM 874 O O . SER A 1 114 ? -21.774 -11.802 24.674 1.00 74.56 114 SER A O 1
ATOM 876 N N . GLU A 1 115 ? -21.129 -9.911 23.660 1.00 73.81 115 GLU A N 1
ATOM 877 C CA . GLU A 1 115 ? -21.822 -9.006 24.588 1.00 73.81 115 GLU A CA 1
ATOM 878 C C . GLU A 1 115 ? -23.352 -9.124 24.465 1.00 73.81 115 GLU A C 1
ATOM 880 O O . GLU A 1 115 ? -24.067 -9.162 25.469 1.00 73.81 115 GLU A O 1
ATOM 885 N N . GLY A 1 116 ? -23.861 -9.292 23.238 1.00 63.78 116 GLY A N 1
ATOM 886 C CA . GLY A 1 116 ? -25.295 -9.411 22.961 1.00 63.78 116 GLY A CA 1
ATOM 887 C C . GLY A 1 116 ? -25.965 -10.700 23.459 1.00 63.78 116 GLY A C 1
ATOM 888 O O . GLY A 1 116 ? -27.189 -10.747 23.504 1.00 63.78 116 GLY A O 1
ATOM 889 N N . THR A 1 117 ? -25.206 -11.736 23.843 1.00 60.03 117 THR A N 1
ATOM 890 C CA . THR A 1 117 ? -25.776 -12.990 24.381 1.00 60.03 117 THR A CA 1
ATOM 891 C C . THR A 1 117 ? -25.896 -13.003 25.909 1.00 60.03 117 THR A C 1
ATOM 893 O O . THR A 1 117 ? -26.434 -13.960 26.463 1.00 60.03 117 THR A O 1
ATOM 896 N N . THR A 1 118 ? -25.372 -11.975 26.588 1.00 58.97 118 THR A N 1
ATOM 897 C CA . THR A 1 118 ? -25.333 -11.874 28.062 1.00 58.97 118 THR A CA 1
ATOM 898 C C . THR A 1 118 ? -26.367 -10.915 28.666 1.00 58.97 118 THR A C 1
ATOM 900 O O . THR A 1 118 ? -26.331 -10.675 29.871 1.00 58.97 118 THR A O 1
ATOM 903 N N . SER A 1 119 ? -27.289 -10.380 27.858 1.00 47.16 119 SER A N 1
ATOM 904 C CA . SER A 1 119 ? -28.450 -9.579 28.296 1.00 47.16 119 SER A CA 1
ATOM 905 C C . SER A 1 119 ? -29.750 -10.345 28.086 1.00 47.16 119 SER A C 1
ATOM 907 O O . SER A 1 119 ? -30.656 -10.182 28.931 1.00 47.16 119 SER A O 1
#

Sequence (119 aa):
MIYLRDFHADRDAWIAQYSTGKHFEARLAHVHGNLFAFLNVVLGYLLARLPLAPTTSRAISWLGLAGMLMPVGILAEVYLGAPPFFVLIGGAAMLVAVAWFGMAVLMVKAEHASEGTTS